Protein AF-A0A9W5YRA8-F1 (afdb_monomer_lite)

Sequence (81 aa):
MFLDEELPPNAILIESREILDDIQHRGSAHTDLKPRDMTVSLADEWERVLWIDLNSAQTFLEGDLSPRQRRWFEEEYDMMD

Secondary structure (DSSP, 8-state):
--SS-PPPTTHHHHHHHHHHHHHHHTTEE-SS--GGGEEEEEETTEEEEEE--GGG-EE--SS---HHHHHHHHHHHHTT-

Organism: NCBI:txid319629

Foldseek 3Di:
DPPPDDQDPCNLLVLVLVVLCVQVVQQKFQQPDDPVQWDWDPDVPDTHIDGHDSVVMDHDDPDDDDPVSVVRSVVNNVVSD

pLDDT: mean 83.39, std 11.81, range [38.41, 93.69]

Radius of gyration: 14.52 Å; chains: 1; bounding box: 33×25×41 Å

Structure (mmCIF, N/CA/C/O backbone):
data_AF-A0A9W5YRA8-F1
#
_entry.id   AF-A0A9W5YRA8-F1
#
loop_
_atom_site.group_PDB
_atom_site.id
_atom_site.type_symbol
_atom_site.label_atom_id
_atom_site.label_alt_id
_atom_site.label_comp_id
_atom_site.label_asym_id
_atom_site.label_entity_id
_atom_site.label_seq_id
_atom_site.pdbx_PDB_ins_code
_atom_site.Cartn_x
_atom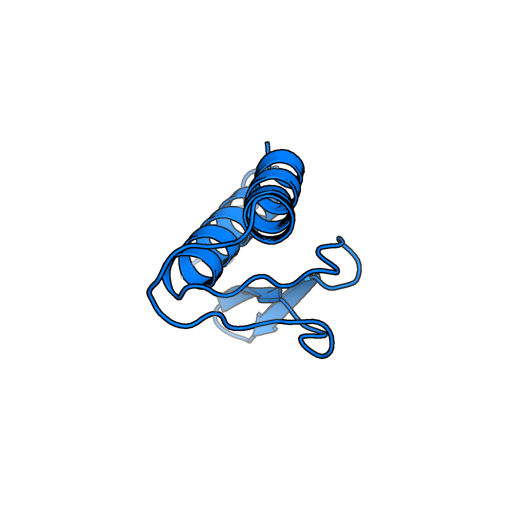_site.Cartn_y
_atom_site.Cartn_z
_atom_site.occupancy
_atom_site.B_iso_or_equiv
_atom_site.auth_seq_id
_atom_site.auth_comp_id
_atom_site.auth_asym_id
_atom_site.auth_atom_id
_atom_site.pdbx_PDB_model_num
ATOM 1 N N . MET A 1 1 ? 7.125 -2.982 -27.217 1.00 38.41 1 MET A N 1
ATOM 2 C CA . MET A 1 1 ? 7.778 -1.800 -27.820 1.00 38.41 1 MET A CA 1
ATOM 3 C C . MET A 1 1 ? 7.287 -0.591 -27.042 1.00 38.41 1 MET A C 1
ATOM 5 O O . MET A 1 1 ? 6.272 -0.038 -27.424 1.00 38.41 1 MET A O 1
ATOM 9 N N . PHE A 1 2 ? 7.935 -0.272 -25.918 1.00 47.56 2 PHE A N 1
ATOM 10 C CA . PHE A 1 2 ? 7.591 0.855 -25.033 1.00 47.56 2 PHE A CA 1
ATOM 11 C C . PHE A 1 2 ? 8.854 1.343 -24.299 1.00 47.56 2 PHE A C 1
ATOM 13 O O . PHE A 1 2 ? 8.872 1.430 -23.083 1.00 47.56 2 PHE A O 1
ATOM 20 N N . LEU A 1 3 ? 9.957 1.559 -25.026 1.00 46.72 3 LEU A N 1
ATOM 21 C CA . LEU A 1 3 ? 11.234 1.968 -24.418 1.00 46.72 3 LEU A CA 1
ATOM 22 C C . LEU A 1 3 ? 11.485 3.489 -24.450 1.00 46.72 3 LEU A C 1
ATOM 24 O O . LEU A 1 3 ? 12.565 3.900 -24.056 1.00 46.72 3 LEU A O 1
ATOM 28 N N . ASP A 1 4 ? 10.525 4.316 -24.888 1.00 53.00 4 ASP A N 1
ATOM 29 C CA . ASP A 1 4 ? 10.763 5.759 -25.102 1.00 53.00 4 ASP A CA 1
ATOM 30 C C . ASP A 1 4 ? 9.622 6.699 -24.659 1.00 53.00 4 ASP A C 1
ATOM 32 O O . ASP A 1 4 ? 9.705 7.904 -24.890 1.00 53.00 4 ASP A O 1
ATOM 36 N N . GLU A 1 5 ? 8.561 6.210 -24.011 1.00 58.66 5 GLU A N 1
ATOM 37 C CA . GLU A 1 5 ? 7.591 7.115 -23.378 1.00 58.66 5 GLU A CA 1
ATOM 38 C C . GLU A 1 5 ? 7.952 7.234 -21.899 1.00 58.66 5 GLU A C 1
ATOM 40 O O . GLU A 1 5 ? 7.731 6.300 -21.131 1.00 58.66 5 GLU A O 1
ATOM 45 N N . GLU A 1 6 ? 8.553 8.368 -21.507 1.00 65.12 6 GLU A N 1
ATOM 46 C CA . GLU A 1 6 ? 8.642 8.745 -20.093 1.00 65.12 6 GLU A CA 1
ATOM 47 C C . GLU A 1 6 ? 7.245 8.582 -19.492 1.00 65.12 6 GLU A C 1
ATOM 49 O O . GLU A 1 6 ? 6.287 9.222 -19.940 1.00 65.12 6 GLU A O 1
ATOM 54 N N . LEU A 1 7 ? 7.130 7.686 -18.510 1.00 61.78 7 LEU A N 1
ATOM 55 C CA . LEU A 1 7 ? 5.890 7.467 -17.789 1.00 61.78 7 LEU A CA 1
ATOM 56 C C . LEU A 1 7 ? 5.333 8.823 -17.334 1.00 61.78 7 LEU A C 1
ATOM 58 O O . LEU A 1 7 ? 6.102 9.664 -16.849 1.00 61.78 7 LEU A O 1
ATOM 62 N N . PRO A 1 8 ? 4.014 9.068 -17.468 1.00 71.12 8 PRO A N 1
ATOM 63 C CA . PRO A 1 8 ? 3.443 10.304 -16.968 1.00 71.12 8 PRO A CA 1
ATOM 64 C C . PRO A 1 8 ? 3.829 10.468 -15.487 1.00 71.12 8 PRO A C 1
ATOM 66 O O . PRO A 1 8 ? 3.970 9.465 -14.783 1.00 71.12 8 PRO A O 1
ATOM 69 N N . PRO A 1 9 ? 3.994 11.702 -14.975 1.00 74.00 9 PRO A N 1
ATOM 70 C CA . PRO A 1 9 ? 4.552 11.953 -13.638 1.00 74.00 9 PRO A CA 1
ATOM 71 C C . PRO A 1 9 ? 3.838 11.226 -12.483 1.00 74.00 9 PRO A C 1
ATOM 73 O O . PRO A 1 9 ? 4.369 11.144 -11.379 1.00 74.00 9 PRO A O 1
ATOM 76 N N . ASN A 1 10 ? 2.628 10.719 -12.728 1.00 81.56 10 ASN A N 1
ATOM 77 C CA . ASN A 1 10 ? 1.775 9.985 -11.805 1.00 81.56 10 ASN A CA 1
ATOM 78 C C . ASN A 1 10 ? 1.575 8.498 -12.164 1.00 81.56 10 ASN A C 1
ATOM 80 O O . ASN A 1 10 ? 0.730 7.864 -11.543 1.00 81.56 10 ASN A O 1
ATOM 84 N N . ALA A 1 11 ? 2.313 7.918 -13.115 1.00 81.00 11 ALA A N 1
ATOM 85 C CA . ALA A 1 11 ? 2.125 6.519 -13.522 1.00 81.00 11 ALA A CA 1
ATOM 86 C C . ALA A 1 11 ? 2.271 5.539 -12.352 1.00 81.00 11 ALA A C 1
ATOM 88 O O . ALA A 1 11 ? 1.444 4.653 -12.183 1.00 81.00 11 ALA A O 1
ATOM 89 N N . ILE A 1 12 ? 3.265 5.766 -11.485 1.00 83.44 12 ILE A N 1
ATOM 90 C CA . ILE A 1 12 ? 3.479 4.955 -10.278 1.00 83.44 12 ILE A CA 1
ATOM 91 C C . ILE A 1 12 ? 2.263 5.034 -9.348 1.00 83.44 12 ILE A C 1
ATOM 93 O O . ILE A 1 12 ? 1.864 4.025 -8.773 1.00 83.44 12 ILE A O 1
ATOM 97 N N . LEU A 1 13 ? 1.663 6.220 -9.205 1.00 85.44 13 LEU A N 1
ATOM 98 C CA . LEU A 1 13 ? 0.471 6.419 -8.379 1.00 85.44 13 LEU A CA 1
ATOM 99 C C . LEU A 1 13 ? -0.752 5.728 -8.994 1.00 85.44 13 LEU A C 1
ATOM 101 O O . LEU A 1 13 ? -1.512 5.097 -8.268 1.00 85.44 13 LEU A O 1
ATOM 105 N N . ILE A 1 14 ? -0.914 5.808 -10.318 1.00 87.12 14 ILE A N 1
ATOM 106 C CA . ILE A 1 14 ? -1.998 5.135 -11.047 1.00 87.12 14 ILE A CA 1
ATOM 107 C C . ILE A 1 14 ? -1.893 3.617 -10.866 1.00 87.12 14 ILE A C 1
ATOM 109 O O . ILE A 1 14 ? -2.846 3.008 -10.393 1.00 87.12 14 ILE A O 1
ATOM 113 N N . GLU A 1 15 ? -0.729 3.021 -11.144 1.00 87.81 15 GLU A N 1
ATOM 114 C CA . GLU A 1 15 ? -0.525 1.577 -10.963 1.00 87.81 15 GLU A CA 1
ATOM 115 C C . GLU A 1 15 ? -0.700 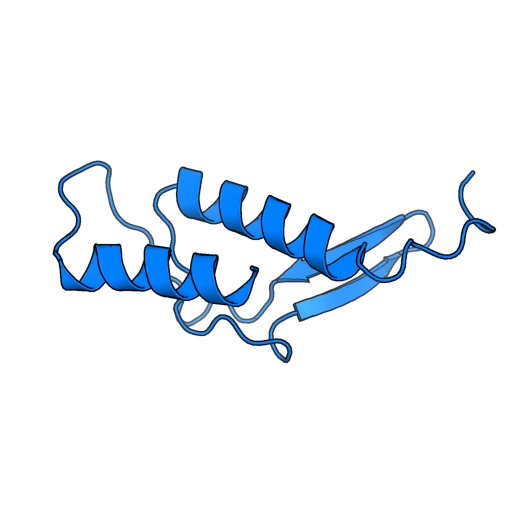1.151 -9.499 1.00 87.81 15 GLU A C 1
ATOM 117 O O . GLU A 1 15 ? -1.304 0.120 -9.214 1.00 87.81 15 GLU A O 1
ATOM 122 N N . SER A 1 16 ? -0.216 1.957 -8.547 1.00 88.69 16 SER A N 1
ATOM 123 C CA . SER A 1 16 ? -0.391 1.666 -7.117 1.00 88.69 16 SER A CA 1
ATOM 124 C C . SER A 1 16 ? -1.864 1.666 -6.714 1.00 88.69 16 SER A C 1
ATOM 126 O O . SER A 1 16 ? -2.278 0.833 -5.912 1.00 88.69 16 SER A O 1
ATOM 128 N N . ARG A 1 17 ? -2.664 2.572 -7.281 1.00 90.50 17 ARG A N 1
ATOM 129 C CA . ARG A 1 17 ? -4.102 2.645 -7.021 1.00 90.50 17 ARG A CA 1
ATOM 130 C C . ARG A 1 17 ? -4.847 1.449 -7.606 1.00 90.50 17 ARG A C 1
ATOM 132 O O . ARG A 1 17 ? -5.685 0.877 -6.922 1.00 90.50 17 ARG A O 1
ATOM 139 N N . GLU A 1 18 ? -4.493 1.027 -8.818 1.00 91.31 18 GLU A N 1
ATOM 140 C CA . GLU A 1 18 ? -5.060 -0.179 -9.434 1.00 91.31 18 GLU A CA 1
ATOM 141 C C . GLU A 1 18 ? -4.751 -1.437 -8.606 1.00 91.31 18 GLU A C 1
ATOM 143 O O . GLU A 1 18 ? -5.636 -2.256 -8.356 1.00 91.31 18 GLU A O 1
ATOM 148 N N . ILE A 1 19 ? -3.518 -1.565 -8.103 1.00 91.19 19 ILE A N 1
ATOM 149 C CA . ILE A 1 19 ? -3.125 -2.666 -7.210 1.00 91.19 19 ILE A CA 1
ATOM 150 C C . ILE A 1 19 ? -3.900 -2.610 -5.884 1.00 91.19 19 ILE A C 1
ATOM 152 O O . ILE A 1 19 ? -4.323 -3.658 -5.384 1.00 91.19 19 ILE A O 1
ATOM 156 N N . LEU A 1 20 ? -4.099 -1.414 -5.312 1.00 92.12 20 LEU A N 1
ATOM 157 C CA . LEU A 1 20 ? -4.883 -1.243 -4.087 1.00 92.12 20 LEU A CA 1
ATOM 158 C C . LEU A 1 20 ? -6.317 -1.734 -4.281 1.00 92.12 20 LEU A C 1
ATOM 160 O O . LEU A 1 20 ? -6.798 -2.538 -3.482 1.00 92.12 20 LEU A O 1
ATOM 164 N N . ASP A 1 21 ? -6.972 -1.276 -5.347 1.00 92.69 21 ASP A N 1
ATOM 165 C CA . ASP A 1 21 ? -8.349 -1.641 -5.670 1.00 92.69 21 ASP A CA 1
ATOM 166 C C . ASP A 1 21 ? -8.487 -3.166 -5.811 1.00 92.69 21 ASP A C 1
ATOM 168 O O . ASP A 1 21 ? -9.398 -3.766 -5.234 1.00 92.69 21 ASP A O 1
ATOM 172 N N . ASP A 1 22 ? -7.537 -3.820 -6.485 1.00 92.25 22 ASP A N 1
ATOM 173 C CA . ASP A 1 22 ? -7.497 -5.278 -6.640 1.00 92.25 22 ASP A CA 1
ATOM 174 C C . ASP A 1 22 ? -7.349 -6.026 -5.302 1.00 92.25 22 ASP A C 1
ATOM 176 O O . ASP A 1 22 ? -7.981 -7.070 -5.085 1.00 92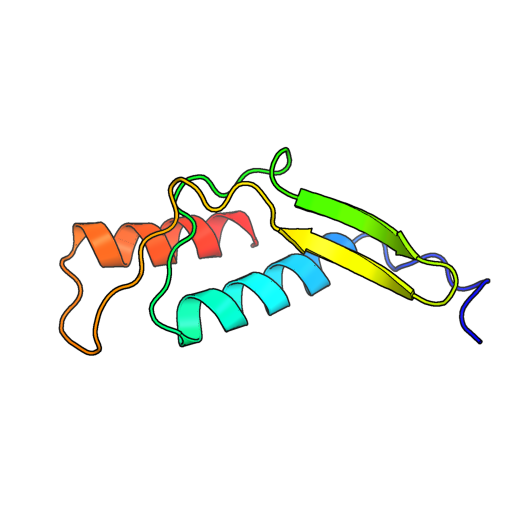.25 22 ASP A O 1
ATOM 180 N N . ILE A 1 23 ? -6.517 -5.516 -4.391 1.00 90.12 23 ILE A N 1
ATOM 181 C CA . ILE A 1 23 ? -6.307 -6.091 -3.054 1.00 90.12 23 ILE A CA 1
ATOM 182 C C . ILE A 1 23 ? -7.570 -5.929 -2.201 1.00 90.12 23 ILE A C 1
ATOM 184 O O . ILE A 1 23 ? -8.048 -6.903 -1.602 1.00 90.12 23 ILE A O 1
ATOM 188 N N . GLN A 1 24 ? -8.146 -4.728 -2.186 1.00 91.44 24 GLN A N 1
ATOM 189 C CA . GLN A 1 24 ? -9.330 -4.417 -1.392 1.00 91.44 24 GLN A CA 1
ATOM 190 C C . GLN A 1 24 ? -10.574 -5.146 -1.904 1.00 91.44 24 GLN A C 1
ATOM 192 O O . GLN A 1 24 ? -11.357 -5.661 -1.102 1.00 91.44 24 GLN A O 1
ATOM 197 N N . HIS A 1 25 ? -10.726 -5.296 -3.224 1.00 91.25 25 HIS A N 1
ATOM 198 C CA . HIS A 1 25 ? -11.809 -6.075 -3.830 1.00 91.25 25 HIS A CA 1
ATOM 199 C C . HIS A 1 25 ? -11.787 -7.550 -3.400 1.00 91.25 25 HIS A C 1
ATOM 201 O O . HIS A 1 25 ? -12.826 -8.205 -3.340 1.00 91.25 25 HIS A O 1
ATOM 207 N N . ARG A 1 26 ? -10.612 -8.079 -3.036 1.00 90.31 26 ARG A N 1
ATOM 208 C CA . ARG A 1 26 ? -10.444 -9.434 -2.480 1.00 90.31 26 ARG A CA 1
ATOM 209 C C . ARG A 1 26 ? -10.623 -9.491 -0.960 1.00 90.31 26 ARG A C 1
ATOM 211 O O . ARG A 1 26 ? -10.255 -10.490 -0.342 1.00 90.31 26 ARG A O 1
ATOM 218 N N . GLY A 1 27 ? -11.144 -8.429 -0.346 1.00 91.00 27 GLY A N 1
ATOM 219 C CA . GLY A 1 27 ? -11.350 -8.340 1.098 1.00 91.00 27 GLY A CA 1
ATOM 220 C C . GLY A 1 27 ? -10.043 -8.338 1.886 1.00 91.00 27 GLY A C 1
ATOM 221 O O . GLY A 1 27 ? -10.017 -8.808 3.023 1.00 91.00 27 GLY A O 1
ATOM 222 N N . SER A 1 28 ? -8.947 -7.872 1.286 1.00 91.25 28 SER A N 1
ATOM 223 C CA . SER A 1 28 ? -7.640 -7.812 1.938 1.00 91.25 28 SER A CA 1
ATOM 224 C C . SER A 1 28 ? -7.216 -6.364 2.169 1.00 91.25 28 SER A C 1
ATOM 226 O O . SER A 1 28 ? -7.484 -5.504 1.341 1.00 91.25 28 SER A O 1
ATOM 228 N N . ALA A 1 29 ? -6.563 -6.108 3.299 1.00 91.62 29 ALA A N 1
ATOM 229 C CA . ALA A 1 29 ? -5.914 -4.836 3.615 1.00 91.62 29 ALA A CA 1
ATOM 230 C C . ALA A 1 29 ? -4.422 -5.096 3.857 1.00 91.62 29 ALA A C 1
ATOM 232 O O . ALA A 1 29 ? -4.070 -6.109 4.471 1.00 91.62 29 ALA A O 1
ATOM 233 N N . HIS A 1 30 ? -3.544 -4.208 3.392 1.00 90.31 30 HIS A N 1
ATOM 234 C CA . HIS A 1 30 ? -2.090 -4.331 3.579 1.00 90.31 30 HIS A CA 1
ATOM 235 C C . HIS A 1 30 ? -1.695 -3.972 5.022 1.00 90.31 30 HIS A C 1
ATOM 237 O O . HIS A 1 30 ? -0.921 -4.677 5.669 1.00 90.31 30 HIS A O 1
ATOM 243 N N . THR A 1 31 ? -2.343 -2.950 5.584 1.00 89.56 31 THR A N 1
ATOM 244 C CA . THR A 1 31 ? -2.245 -2.432 6.962 1.00 89.56 31 THR A CA 1
ATOM 245 C C . THR A 1 31 ? -0.901 -1.812 7.374 1.00 89.56 31 THR A C 1
ATOM 247 O O . THR A 1 31 ? -0.795 -1.278 8.479 1.00 89.56 31 THR A O 1
ATOM 250 N N . ASP A 1 32 ? 0.097 -1.791 6.487 1.00 88.88 32 ASP A N 1
ATOM 251 C CA . ASP A 1 32 ? 1.298 -0.946 6.582 1.00 88.88 32 ASP A CA 1
ATOM 252 C C . ASP A 1 32 ? 1.617 -0.322 5.217 1.00 88.88 32 ASP A C 1
ATOM 254 O O . ASP A 1 32 ? 2.748 -0.328 4.754 1.00 88.88 32 ASP A O 1
ATOM 258 N N . LEU A 1 33 ? 0.594 0.214 4.553 1.00 85.50 33 LEU A N 1
ATOM 259 C CA . LEU A 1 33 ? 0.719 0.783 3.218 1.00 85.50 33 LEU A CA 1
ATOM 260 C C . LEU A 1 33 ? 1.640 2.016 3.215 1.00 85.50 33 LEU A C 1
ATOM 262 O O . LEU A 1 33 ? 1.206 3.115 3.560 1.00 85.50 33 LEU A O 1
ATOM 266 N N . LYS A 1 34 ? 2.921 1.870 2.850 1.00 86.12 34 LYS A N 1
ATOM 267 C CA . LYS A 1 34 ? 3.868 2.998 2.775 1.00 86.12 34 LYS A CA 1
ATOM 268 C C . LYS A 1 34 ? 4.759 2.931 1.538 1.00 86.12 34 LYS A C 1
ATOM 270 O O . LYS A 1 34 ? 5.043 1.849 1.041 1.00 86.12 34 LYS A O 1
ATOM 275 N N . PRO A 1 35 ? 5.311 4.073 1.076 1.00 83.81 35 PRO A N 1
ATOM 276 C CA . PRO A 1 35 ? 6.173 4.096 -0.109 1.00 83.81 35 PRO A CA 1
ATOM 277 C C . PRO A 1 35 ? 7.387 3.166 -0.054 1.00 83.81 35 PRO A C 1
ATOM 279 O O . PRO A 1 35 ? 7.846 2.705 -1.091 1.00 83.81 35 PRO A O 1
ATOM 282 N N . ARG A 1 36 ? 7.905 2.867 1.145 1.00 89.19 36 ARG A N 1
ATOM 283 C CA . ARG A 1 36 ? 9.016 1.916 1.327 1.00 89.19 36 ARG A CA 1
ATOM 284 C C . ARG A 1 36 ? 8.644 0.465 0.985 1.00 89.19 36 ARG A C 1
ATOM 286 O O . ARG A 1 36 ? 9.542 -0.326 0.724 1.00 89.19 36 ARG A O 1
ATOM 293 N N . ASP A 1 37 ? 7.352 0.150 0.994 1.00 89.50 37 ASP A N 1
ATOM 294 C CA . ASP A 1 37 ? 6.795 -1.180 0.749 1.00 89.50 37 ASP A CA 1
ATOM 295 C C . ASP A 1 37 ? 6.359 -1.322 -0.723 1.00 89.50 37 ASP A C 1
ATOM 297 O O . ASP A 1 37 ? 5.772 -2.326 -1.121 1.00 89.50 37 ASP A O 1
ATOM 301 N N . MET A 1 38 ? 6.690 -0.324 -1.553 1.00 86.44 38 MET A N 1
ATOM 302 C CA . MET A 1 38 ? 6.520 -0.329 -3.002 1.00 86.44 38 MET A CA 1
ATOM 303 C C . MET A 1 38 ? 7.883 -0.385 -3.693 1.00 86.44 38 MET A C 1
ATOM 305 O O . MET A 1 38 ? 8.837 0.286 -3.296 1.00 86.44 38 MET A O 1
ATOM 309 N N . THR A 1 39 ? 7.985 -1.168 -4.762 1.00 85.69 39 THR A N 1
ATOM 310 C CA . THR A 1 39 ? 9.189 -1.231 -5.594 1.00 85.69 39 THR A CA 1
ATOM 311 C C . THR A 1 39 ? 8.830 -1.236 -7.073 1.00 85.69 39 THR A C 1
ATOM 313 O O . THR A 1 39 ? 7.805 -1.787 -7.465 1.00 85.69 39 THR A O 1
ATOM 316 N N . VAL A 1 40 ? 9.675 -0.623 -7.901 1.00 85.25 40 VAL A N 1
ATOM 317 C CA . VAL A 1 40 ? 9.541 -0.676 -9.360 1.00 85.25 40 VAL A CA 1
ATOM 318 C C . VAL A 1 40 ? 10.441 -1.791 -9.868 1.00 85.25 40 VAL A C 1
ATOM 320 O O . VAL A 1 40 ? 11.656 -1.775 -9.665 1.00 85.25 40 VAL A O 1
ATOM 323 N N . SER A 1 41 ? 9.840 -2.781 -10.517 1.00 83.19 41 SER A N 1
ATOM 324 C CA . SER A 1 41 ? 10.563 -3.874 -11.153 1.00 83.19 41 SER A CA 1
ATOM 325 C C . SER A 1 41 ? 10.852 -3.513 -12.602 1.00 83.19 41 SER A C 1
ATOM 327 O O . SER A 1 41 ? 9.937 -3.493 -13.417 1.00 83.19 41 SER A O 1
ATOM 329 N N . LEU A 1 42 ? 12.131 -3.325 -12.924 1.00 77.56 42 LEU A N 1
ATOM 330 C CA . LEU A 1 42 ? 12.628 -3.180 -14.293 1.00 77.56 42 LEU A CA 1
ATOM 331 C C . LEU A 1 42 ? 12.955 -4.577 -14.846 1.00 77.56 42 LEU A C 1
ATOM 333 O O . LEU A 1 42 ? 14.116 -4.976 -14.898 1.00 77.56 42 LEU A O 1
ATOM 337 N N . ALA A 1 43 ? 11.933 -5.384 -15.136 1.00 72.38 43 ALA A N 1
ATOM 338 C CA . ALA A 1 43 ? 12.155 -6.649 -15.839 1.00 72.38 43 ALA A CA 1
ATOM 339 C C . ALA A 1 43 ? 12.292 -6.351 -17.338 1.00 72.38 43 ALA A C 1
ATOM 341 O O . ALA A 1 43 ? 11.611 -5.450 -17.815 1.00 72.38 43 ALA A O 1
ATOM 342 N N . ASP A 1 44 ? 13.120 -7.114 -18.065 1.00 67.00 44 ASP A N 1
ATOM 343 C CA . ASP A 1 44 ? 13.608 -6.840 -19.437 1.00 67.00 44 ASP A CA 1
ATOM 344 C C . ASP A 1 44 ? 12.549 -6.438 -20.495 1.00 67.00 44 ASP A C 1
ATOM 346 O O . ASP A 1 44 ? 12.904 -5.968 -21.575 1.00 67.00 44 ASP A O 1
ATOM 350 N N . GLU A 1 45 ? 11.254 -6.600 -20.208 1.00 66.88 45 GLU A N 1
ATOM 351 C CA . GLU A 1 45 ? 10.150 -6.281 -21.117 1.00 66.88 45 GLU A CA 1
ATOM 352 C C . GLU A 1 45 ? 9.055 -5.374 -20.519 1.00 66.88 45 GLU A C 1
ATOM 354 O O . GLU A 1 45 ? 8.240 -4.858 -21.286 1.00 66.88 45 GLU A O 1
ATOM 359 N N . TRP A 1 46 ? 9.014 -5.169 -19.193 1.00 63.44 46 TRP A N 1
ATOM 360 C CA . TRP A 1 46 ? 7.931 -4.440 -18.516 1.00 63.44 46 TRP A CA 1
ATOM 361 C C . TRP A 1 46 ? 8.424 -3.752 -17.240 1.00 63.44 46 TRP A C 1
ATOM 363 O O . TRP A 1 46 ? 8.930 -4.411 -16.324 1.00 63.44 46 TRP A O 1
ATOM 373 N N . GLU A 1 47 ? 8.206 -2.441 -17.159 1.00 76.88 47 GLU A N 1
ATOM 374 C CA . GLU A 1 47 ? 8.207 -1.719 -15.889 1.00 76.88 47 GLU A CA 1
ATOM 375 C C . GLU A 1 47 ? 6.872 -1.986 -15.187 1.00 76.88 47 GLU A C 1
ATOM 377 O O . GLU A 1 47 ? 5.820 -1.954 -15.822 1.00 76.88 47 GLU A O 1
ATOM 382 N N . ARG A 1 48 ? 6.917 -2.331 -13.898 1.00 81.19 48 ARG A N 1
ATOM 383 C CA . ARG A 1 48 ? 5.716 -2.560 -13.082 1.00 81.19 48 ARG A CA 1
ATOM 384 C C . ARG A 1 48 ? 5.953 -2.174 -11.633 1.00 81.19 48 ARG A C 1
ATOM 386 O O . ARG A 1 48 ? 7.034 -2.445 -11.093 1.00 81.19 48 ARG A O 1
ATOM 393 N N . VAL A 1 49 ? 4.933 -1.630 -10.985 1.00 86.50 49 VAL A N 1
ATOM 394 C CA . VAL A 1 49 ? 4.903 -1.462 -9.532 1.00 86.50 49 VAL A CA 1
ATOM 395 C C . VAL A 1 49 ? 4.606 -2.803 -8.855 1.00 86.50 49 VAL A C 1
ATOM 397 O O . VAL A 1 49 ? 3.721 -3.558 -9.249 1.00 86.50 49 VAL A O 1
ATOM 400 N N . LEU A 1 50 ? 5.376 -3.121 -7.819 1.00 87.50 50 LEU A N 1
ATOM 401 C CA . LEU A 1 50 ? 5.162 -4.264 -6.942 1.00 87.50 50 LEU A CA 1
ATOM 402 C C . LEU A 1 50 ? 4.959 -3.768 -5.517 1.00 87.50 50 LEU A C 1
ATOM 404 O O . LEU A 1 50 ? 5.772 -2.997 -5.003 1.00 87.50 50 LEU A O 1
ATOM 408 N N . TRP A 1 51 ? 3.919 -4.269 -4.862 1.00 88.19 51 TRP A N 1
ATOM 409 C CA . TRP A 1 51 ? 3.762 -4.137 -3.418 1.00 88.19 51 TRP A CA 1
ATOM 410 C C . TRP A 1 51 ? 4.382 -5.339 -2.725 1.00 88.19 51 TRP A C 1
ATOM 412 O O . TRP A 1 51 ? 4.083 -6.492 -3.043 1.00 88.19 51 TRP A O 1
ATOM 422 N N . ILE A 1 52 ? 5.280 -5.054 -1.793 1.00 89.38 52 ILE A N 1
ATOM 423 C CA . ILE A 1 52 ? 6.034 -6.037 -1.026 1.00 89.38 52 ILE A CA 1
ATOM 424 C C . ILE A 1 52 ? 5.680 -5.912 0.462 1.00 89.38 52 ILE A C 1
ATOM 426 O O . ILE A 1 52 ? 4.788 -5.159 0.841 1.00 89.38 52 ILE A O 1
ATOM 430 N N . ASP A 1 53 ? 6.338 -6.715 1.298 1.00 89.56 53 ASP A N 1
ATOM 431 C CA . ASP A 1 53 ? 6.141 -6.741 2.755 1.00 89.56 53 ASP A CA 1
ATOM 432 C C . ASP A 1 53 ? 4.679 -6.941 3.204 1.00 89.56 53 ASP A C 1
ATOM 434 O O . ASP A 1 53 ? 4.103 -6.181 3.977 1.00 89.56 53 ASP A O 1
ATOM 438 N N . LEU A 1 54 ? 4.067 -8.030 2.735 1.00 89.56 54 LEU A N 1
ATOM 439 C CA . LEU A 1 54 ? 2.697 -8.420 3.094 1.00 89.56 54 LEU A CA 1
ATOM 440 C C . LEU A 1 54 ? 2.591 -9.079 4.484 1.00 89.56 54 LEU A C 1
ATOM 442 O O . LEU A 1 54 ? 1.613 -9.763 4.769 1.00 89.56 54 LEU A O 1
ATOM 446 N N . ASN A 1 55 ? 3.587 -8.920 5.360 1.00 89.75 55 ASN A N 1
ATOM 447 C CA . ASN A 1 55 ? 3.607 -9.592 6.666 1.00 89.75 55 ASN A CA 1
ATOM 448 C C . ASN A 1 55 ? 2.503 -9.094 7.609 1.00 89.75 55 ASN A C 1
ATOM 450 O O . ASN A 1 55 ? 2.034 -9.844 8.466 1.00 89.75 55 ASN A O 1
ATOM 454 N N . SER A 1 56 ? 2.095 -7.836 7.444 1.00 90.25 56 SER A N 1
ATOM 455 C CA . SER A 1 56 ? 0.994 -7.222 8.191 1.00 90.25 56 SER A CA 1
ATOM 456 C C . SER A 1 56 ? -0.363 -7.445 7.519 1.00 90.25 56 SER A C 1
ATOM 458 O O . SER A 1 56 ? -1.394 -7.210 8.151 1.00 90.25 56 SER A O 1
ATOM 460 N N . ALA A 1 57 ? -0.376 -7.915 6.266 1.00 92.38 57 ALA A N 1
ATOM 461 C CA . ALA A 1 57 ? -1.589 -8.007 5.473 1.00 92.38 57 ALA A CA 1
ATOM 462 C C . ALA A 1 57 ? -2.623 -8.919 6.139 1.00 92.38 57 ALA A C 1
ATOM 464 O O . ALA A 1 57 ? -2.314 -9.991 6.667 1.00 92.38 57 ALA A O 1
ATOM 465 N N . GLN A 1 58 ? -3.877 -8.484 6.102 1.00 92.50 58 GLN A N 1
ATOM 466 C CA . GLN A 1 58 ? -5.001 -9.205 6.679 1.00 92.50 58 GLN A CA 1
ATOM 467 C C . GLN A 1 58 ? -6.053 -9.457 5.612 1.00 92.50 58 GLN A C 1
ATOM 469 O O . GLN A 1 58 ? -6.476 -8.538 4.917 1.00 92.50 58 GLN A O 1
ATOM 474 N N . THR A 1 59 ? -6.503 -10.706 5.528 1.00 92.19 59 THR A N 1
ATOM 475 C CA . THR A 1 59 ? -7.633 -11.109 4.690 1.00 92.19 59 THR A CA 1
ATOM 476 C C . THR A 1 59 ? -8.859 -11.297 5.567 1.00 92.19 59 THR A C 1
ATOM 478 O O . THR A 1 59 ? -8.815 -12.000 6.580 1.00 92.19 59 THR A O 1
ATOM 481 N N . PHE A 1 60 ? -9.967 -10.690 5.165 1.00 89.25 60 PHE A N 1
ATOM 482 C CA . PHE A 1 60 ? -11.251 -10.829 5.830 1.00 89.25 60 PHE A CA 1
ATOM 483 C C . PHE A 1 60 ? -12.176 -11.691 4.972 1.00 89.25 60 PHE A C 1
ATOM 485 O O . PHE A 1 60 ? -12.188 -11.597 3.747 1.00 89.25 60 PHE A O 1
ATOM 492 N N . LEU A 1 61 ? -12.937 -12.568 5.626 1.00 83.69 61 LEU A N 1
ATOM 493 C CA . LEU A 1 61 ? -13.994 -13.324 4.957 1.00 83.69 61 LEU A CA 1
ATOM 494 C C . LEU A 1 61 ? -15.118 -12.370 4.546 1.00 83.69 61 LEU A C 1
ATOM 496 O O . LEU A 1 61 ? -15.368 -11.381 5.236 1.00 83.69 61 LEU A O 1
ATOM 500 N N . GLU A 1 62 ? -15.819 -12.703 3.463 1.00 71.81 62 GLU A N 1
ATOM 501 C CA . GLU A 1 62 ? -17.023 -11.977 3.054 1.00 71.81 62 GLU A CA 1
ATOM 502 C C . GLU A 1 62 ? -18.022 -11.914 4.221 1.00 71.81 62 GLU A C 1
ATOM 504 O O . GLU A 1 62 ? -18.475 -12.937 4.743 1.00 71.81 62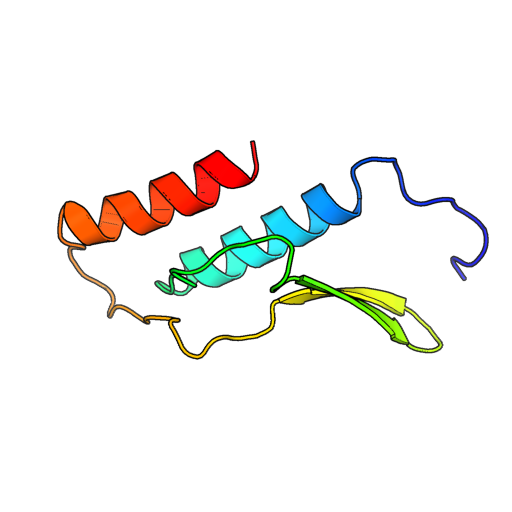 GLU A O 1
ATOM 509 N N . GLY A 1 63 ? -18.319 -10.695 4.671 1.00 74.75 63 GLY A N 1
ATOM 510 C CA . GLY A 1 63 ? -19.128 -10.425 5.854 1.00 74.75 63 GLY A CA 1
ATOM 511 C C . GLY A 1 63 ? -18.941 -8.997 6.365 1.00 74.75 63 GLY A C 1
ATOM 512 O O . GLY A 1 63 ? -18.262 -8.177 5.746 1.00 74.75 63 GLY A O 1
ATOM 513 N N . ASP A 1 64 ? -19.547 -8.691 7.512 1.00 80.56 64 ASP A N 1
ATOM 514 C CA . ASP A 1 64 ? -19.503 -7.343 8.073 1.00 80.56 64 ASP A CA 1
ATOM 515 C C . ASP A 1 64 ? -18.130 -7.038 8.684 1.00 80.56 64 ASP A C 1
ATOM 517 O O . ASP A 1 64 ? -17.774 -7.510 9.768 1.00 80.56 64 ASP A O 1
ATOM 521 N N . LEU A 1 65 ? -17.371 -6.179 8.005 1.00 89.56 65 LEU A N 1
ATOM 522 C CA . LEU A 1 65 ? -16.187 -5.547 8.572 1.00 89.56 65 LEU A CA 1
ATOM 523 C C . LEU A 1 65 ? -16.584 -4.700 9.792 1.00 89.56 65 LEU A C 1
ATOM 525 O O . LEU A 1 65 ? -17.472 -3.831 9.732 1.00 89.56 65 LEU A O 1
ATOM 529 N N . SER A 1 66 ? -15.871 -4.894 10.9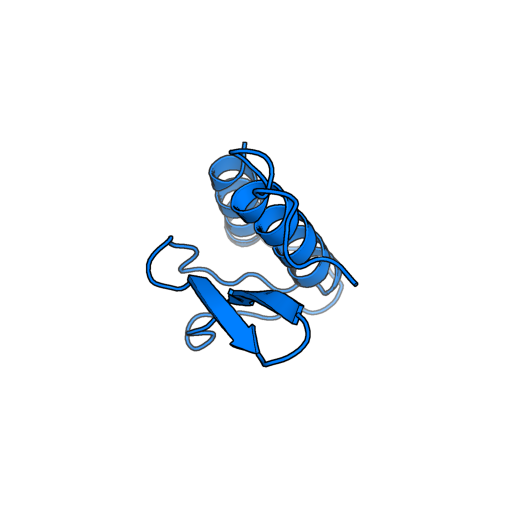04 1.00 92.25 66 SER A N 1
ATOM 530 C CA . SER A 1 66 ? -15.987 -4.006 12.060 1.00 92.25 66 SER A CA 1
ATOM 531 C C . SER A 1 66 ? -15.669 -2.559 11.653 1.00 92.25 66 SER A C 1
ATOM 533 O O . SER A 1 66 ? -14.921 -2.334 10.697 1.00 92.25 66 SER A O 1
ATOM 535 N N . PRO A 1 67 ? -16.172 -1.549 12.385 1.00 93.69 67 PRO A N 1
ATOM 536 C CA . PRO A 1 67 ? -15.875 -0.150 12.074 1.00 93.69 67 PRO A CA 1
ATOM 537 C C . PRO A 1 67 ? -14.372 0.149 11.990 1.00 93.69 67 PRO A C 1
ATOM 539 O O . PRO A 1 67 ? -13.942 0.937 11.158 1.00 93.69 67 PRO A O 1
ATOM 542 N N . ARG A 1 68 ? -13.559 -0.521 12.819 1.00 90.94 68 ARG A N 1
ATOM 543 C CA . ARG A 1 68 ? -12.099 -0.382 12.786 1.00 90.94 68 ARG A CA 1
ATOM 544 C C . ARG A 1 68 ? -11.487 -0.964 11.513 1.00 90.94 68 ARG A C 1
ATOM 546 O O . ARG A 1 68 ? -10.5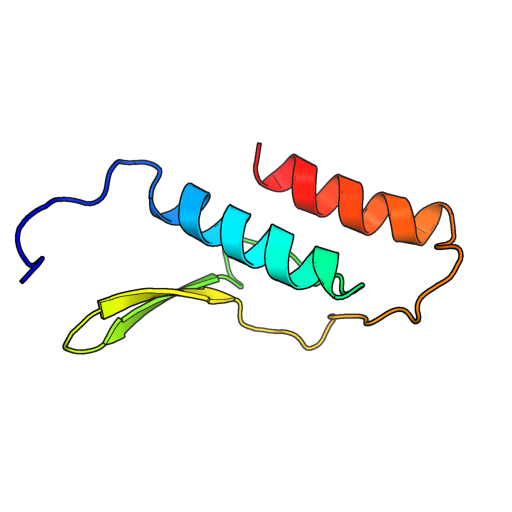60 -0.370 10.988 1.00 90.94 68 ARG A O 1
ATOM 553 N N . GLN A 1 69 ? -11.983 -2.106 11.043 1.00 91.25 69 GLN A N 1
ATOM 554 C CA . GLN A 1 69 ? -11.488 -2.724 9.813 1.00 91.25 69 GLN A CA 1
ATOM 555 C C . GLN A 1 69 ? -11.862 -1.884 8.597 1.00 91.25 69 GLN A C 1
ATOM 557 O O . GLN A 1 69 ? -10.985 -1.615 7.795 1.00 91.25 69 GLN A O 1
ATOM 562 N N . ARG A 1 70 ? -13.108 -1.395 8.498 1.00 92.62 70 ARG A N 1
ATOM 563 C CA . ARG A 1 70 ? -13.517 -0.470 7.419 1.00 92.62 70 ARG A CA 1
ATOM 564 C C . ARG A 1 70 ? -12.614 0.750 7.332 1.00 92.62 70 ARG A C 1
ATOM 566 O O . ARG A 1 70 ? -12.158 1.093 6.252 1.00 92.62 70 ARG A O 1
ATOM 573 N N . ARG A 1 71 ? -12.284 1.321 8.490 1.00 92.25 71 ARG A N 1
ATOM 574 C CA . ARG A 1 71 ? -11.364 2.447 8.572 1.00 92.25 71 ARG A CA 1
ATOM 575 C C . ARG A 1 71 ? -9.974 2.132 8.004 1.00 92.25 71 ARG A C 1
ATOM 577 O O . ARG A 1 71 ? -9.364 3.031 7.455 1.00 92.25 71 ARG A O 1
ATOM 584 N N . TRP A 1 72 ? -9.477 0.895 8.093 1.00 91.88 72 TRP A N 1
ATOM 585 C CA . TRP A 1 72 ? -8.208 0.530 7.446 1.00 91.88 72 TRP A CA 1
ATOM 586 C C . TRP A 1 72 ? -8.289 0.634 5.921 1.00 91.88 72 TRP A C 1
ATOM 588 O O . TRP A 1 72 ? -7.385 1.197 5.319 1.00 91.88 72 TRP A O 1
ATOM 598 N N . PHE A 1 73 ? -9.379 0.157 5.311 1.00 92.12 73 PHE A N 1
ATOM 599 C CA . PHE A 1 73 ? -9.593 0.275 3.864 1.00 92.12 73 PHE A CA 1
ATOM 600 C C . PHE A 1 73 ? -9.716 1.738 3.421 1.00 92.12 73 PHE A C 1
ATOM 602 O O . PHE A 1 73 ? -9.116 2.132 2.425 1.00 92.12 73 PHE A O 1
ATOM 609 N N . GLU A 1 74 ? -10.467 2.539 4.182 1.00 92.56 74 GLU A N 1
ATOM 610 C CA . GLU A 1 74 ? -10.641 3.977 3.933 1.00 92.56 74 GLU A CA 1
ATOM 611 C C . GLU A 1 74 ? -9.308 4.731 4.057 1.00 92.56 74 GLU A C 1
ATOM 613 O O . GLU A 1 74 ? -8.947 5.482 3.160 1.00 92.56 74 GLU A O 1
ATOM 618 N N . GLU A 1 75 ? -8.533 4.484 5.120 1.00 91.69 75 GLU A N 1
ATOM 619 C CA . GLU A 1 75 ? -7.224 5.119 5.323 1.00 91.69 75 GLU A CA 1
ATOM 620 C C . GLU A 1 75 ? -6.221 4.739 4.223 1.00 91.69 75 GLU A C 1
ATOM 622 O O . GLU A 1 75 ? -5.468 5.596 3.775 1.00 91.69 75 GLU A O 1
ATOM 627 N N . GLU A 1 76 ? -6.209 3.485 3.758 1.00 90.31 76 GLU A N 1
ATOM 628 C CA . GLU A 1 76 ? -5.366 3.064 2.631 1.00 90.31 76 GLU A CA 1
ATOM 629 C C . GLU A 1 76 ? -5.752 3.760 1.322 1.00 90.31 76 GLU A C 1
ATOM 631 O O . GLU A 1 76 ? -4.874 4.160 0.558 1.00 90.31 76 GLU A O 1
ATOM 636 N N . TYR A 1 77 ? -7.053 3.920 1.076 1.00 90.25 77 TYR A N 1
ATOM 637 C CA . TYR A 1 77 ? -7.567 4.601 -0.109 1.00 90.25 77 TYR A CA 1
ATOM 638 C C . TYR A 1 77 ? -7.232 6.100 -0.085 1.00 90.25 77 TYR A C 1
ATOM 640 O O . TYR A 1 77 ? -6.703 6.626 -1.063 1.00 90.25 77 TYR A O 1
ATOM 648 N N . ASP A 1 78 ? -7.438 6.765 1.055 1.00 90.12 78 ASP A N 1
ATOM 649 C CA . ASP A 1 78 ? -7.135 8.189 1.255 1.00 90.12 78 ASP A CA 1
ATOM 650 C C . ASP A 1 78 ? -5.634 8.506 1.107 1.00 90.12 78 ASP A C 1
ATOM 652 O O . ASP A 1 78 ? -5.257 9.643 0.831 1.00 90.12 78 ASP A O 1
ATOM 656 N N . MET A 1 79 ? -4.750 7.520 1.290 1.00 84.44 79 MET A N 1
ATOM 657 C CA . MET A 1 79 ? -3.306 7.681 1.076 1.00 84.44 79 MET A CA 1
ATOM 658 C C . MET A 1 79 ? -2.902 7.728 -0.408 1.00 84.44 79 MET A C 1
ATOM 660 O O . MET A 1 79 ? -1.751 8.064 -0.699 1.00 84.44 79 MET A O 1
ATOM 664 N N . MET A 1 80 ? -3.814 7.383 -1.323 1.00 81.44 80 MET A N 1
ATOM 665 C CA . MET A 1 80 ? -3.605 7.320 -2.778 1.00 81.44 80 MET A CA 1
ATOM 666 C C . MET A 1 80 ? -4.386 8.404 -3.559 1.00 81.44 80 MET A C 1
ATOM 668 O O . MET A 1 80 ? -4.336 8.409 -4.795 1.00 81.44 80 MET A O 1
ATOM 672 N N . ASP A 1 81 ? -5.110 9.293 -2.865 1.00 72.31 81 ASP A N 1
ATOM 673 C CA . ASP A 1 81 ? -5.761 10.513 -3.394 1.00 72.31 81 ASP A CA 1
ATOM 674 C C . ASP A 1 81 ? -4.844 11.749 -3.270 1.00 72.31 81 ASP A C 1
ATOM 676 O O . ASP A 1 81 ? -4.827 12.563 -4.226 1.00 72.31 81 ASP A O 1
#